Protein AF-A0A929JQH7-F1 (afdb_monomer_lite)

Radius of gyration: 9.55 Å; chains: 1; bounding box: 21×12×24 Å

Foldseek 3Di:
DAAEFEDDPVCQVVRVVVVVVCVVVVPHHYHYPDPPD

Structure (mmCIF, N/CA/C/O backbone):
data_AF-A0A929JQH7-F1
#
_entry.id   AF-A0A929JQH7-F1
#
loop_
_atom_site.group_PDB
_atom_site.id
_atom_si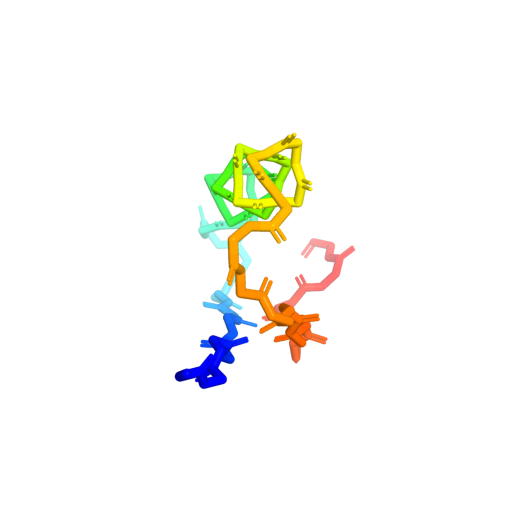te.type_symbol
_atom_site.label_atom_id
_atom_site.label_alt_id
_atom_site.label_comp_id
_atom_site.label_asym_id
_atom_site.label_entity_id
_atom_site.label_seq_id
_atom_site.pdbx_PDB_ins_code
_atom_site.Cartn_x
_atom_site.Cartn_y
_atom_site.Cartn_z
_atom_site.occupancy
_atom_site.B_iso_or_equiv
_atom_site.auth_seq_id
_atom_site.auth_comp_id
_atom_site.auth_asym_id
_atom_site.auth_atom_id
_atom_site.pdbx_PDB_model_num
ATOM 1 N N . MET A 1 1 ? -8.382 -9.388 11.425 1.00 82.69 1 MET A N 1
ATOM 2 C CA . MET A 1 1 ? -7.480 -10.054 10.460 1.00 82.69 1 MET A CA 1
ATOM 3 C C . MET A 1 1 ? -6.544 -8.998 9.908 1.00 82.69 1 MET A C 1
ATOM 5 O O . MET A 1 1 ? -7.008 -7.887 9.707 1.00 82.69 1 MET A O 1
ATOM 9 N N . ASN A 1 2 ? -5.265 -9.311 9.713 1.00 92.88 2 ASN A N 1
ATOM 10 C CA . ASN A 1 2 ? -4.309 -8.371 9.125 1.00 92.88 2 ASN A CA 1
ATOM 11 C C . ASN A 1 2 ? -4.031 -8.811 7.692 1.00 92.88 2 ASN A C 1
ATOM 13 O O . ASN A 1 2 ? -3.716 -9.983 7.476 1.00 92.88 2 ASN A O 1
ATOM 17 N N . VAL A 1 3 ? -4.167 -7.897 6.733 1.00 95.81 3 VAL A N 1
ATOM 18 C CA . VAL A 1 3 ? -3.928 -8.197 5.320 1.00 95.81 3 VAL A CA 1
ATOM 19 C C . VAL A 1 3 ? -2.552 -7.676 4.937 1.00 95.81 3 VAL A C 1
ATOM 21 O O . VAL A 1 3 ? -2.301 -6.474 4.979 1.00 95.81 3 VAL A O 1
ATOM 24 N N . ILE A 1 4 ? -1.664 -8.593 4.564 1.00 97.12 4 ILE A N 1
ATOM 25 C CA . ILE A 1 4 ? -0.363 -8.270 3.978 1.00 97.12 4 ILE A CA 1
ATOM 26 C C . ILE A 1 4 ? -0.474 -8.523 2.481 1.00 97.12 4 ILE A C 1
ATOM 28 O O . ILE A 1 4 ? -0.924 -9.589 2.062 1.00 97.12 4 ILE A O 1
ATOM 32 N N . ILE A 1 5 ? -0.092 -7.532 1.689 1.00 96.62 5 ILE A N 1
ATOM 33 C CA . ILE A 1 5 ? -0.265 -7.523 0.241 1.00 96.62 5 ILE A CA 1
ATOM 34 C C . ILE A 1 5 ? 1.059 -7.146 -0.411 1.00 96.62 5 ILE A C 1
ATOM 36 O O . ILE A 1 5 ? 1.765 -6.250 0.048 1.00 96.62 5 ILE A O 1
ATOM 40 N N . GLY A 1 6 ? 1.376 -7.850 -1.490 1.00 97.12 6 GLY A N 1
ATOM 41 C CA . GLY A 1 6 ? 2.491 -7.531 -2.354 1.00 97.12 6 GLY A CA 1
ATOM 42 C C . GLY A 1 6 ? 2.361 -8.195 -3.718 1.00 97.12 6 GLY A C 1
ATOM 43 O O . GLY A 1 6 ? 1.540 -9.096 -3.902 1.00 97.12 6 GLY A O 1
ATOM 44 N N . SER A 1 7 ? 3.157 -7.734 -4.672 1.00 97.56 7 SER A N 1
ATOM 45 C CA . SER A 1 7 ? 3.220 -8.257 -6.034 1.00 97.56 7 SER A CA 1
ATOM 46 C C . SER A 1 7 ? 4.635 -8.169 -6.591 1.00 97.56 7 SER A C 1
ATOM 48 O O . SER A 1 7 ? 5.481 -7.441 -6.076 1.00 97.56 7 SER A O 1
ATOM 50 N N . ASP A 1 8 ? 4.876 -8.875 -7.690 1.00 96.88 8 ASP A N 1
ATOM 51 C CA . ASP A 1 8 ? 5.977 -8.538 -8.586 1.00 96.88 8 ASP A CA 1
ATOM 52 C C . ASP A 1 8 ? 5.611 -7.325 -9.470 1.00 96.88 8 ASP A C 1
ATOM 54 O O . ASP A 1 8 ? 4.532 -6.737 -9.338 1.00 96.88 8 ASP A O 1
ATOM 58 N N . HIS A 1 9 ? 6.525 -6.946 -10.369 1.00 96.56 9 HIS A N 1
ATOM 59 C CA . HIS A 1 9 ? 6.338 -5.824 -11.295 1.00 96.56 9 HIS A CA 1
ATOM 60 C C . HIS A 1 9 ? 5.118 -6.006 -12.214 1.00 96.56 9 HIS A C 1
ATOM 62 O O . HIS A 1 9 ? 4.453 -5.032 -12.545 1.00 96.56 9 HIS A O 1
ATOM 68 N N . ALA A 1 10 ? 4.788 -7.238 -12.618 1.00 97.12 10 ALA A N 1
ATOM 69 C CA . ALA A 1 10 ? 3.654 -7.485 -13.510 1.00 97.12 10 ALA A CA 1
ATOM 70 C C . ALA A 1 10 ? 2.306 -7.330 -12.788 1.00 97.12 10 ALA A C 1
ATOM 72 O O . ALA A 1 10 ? 1.296 -7.020 -13.417 1.00 97.12 10 ALA A O 1
ATOM 73 N N . GLY A 1 11 ? 2.283 -7.539 -11.470 1.00 96.62 11 GLY A N 1
ATOM 74 C CA . GLY A 1 11 ? 1.088 -7.403 -10.641 1.00 96.62 11 GLY A CA 1
ATOM 75 C C . GLY A 1 11 ? 0.878 -6.029 -10.000 1.00 96.62 11 GLY A C 1
ATOM 76 O O . GLY A 1 11 ? -0.082 -5.892 -9.242 1.00 96.62 11 GLY A O 1
ATOM 77 N N . PHE A 1 12 ? 1.741 -5.039 -10.260 1.00 97.56 12 PHE A N 1
ATOM 78 C CA . PHE A 1 12 ? 1.728 -3.749 -9.557 1.00 97.56 12 PHE A CA 1
ATOM 79 C C . PHE A 1 12 ? 0.373 -3.031 -9.640 1.00 97.56 12 PHE A C 1
ATOM 81 O O . PHE A 1 12 ? -0.218 -2.721 -8.605 1.00 97.56 12 PHE A O 1
ATOM 88 N N . ASP A 1 13 ? -0.166 -2.850 -10.848 1.00 97.62 13 ASP A N 1
ATOM 89 C CA . ASP A 1 13 ? -1.427 -2.123 -11.049 1.00 97.62 13 ASP A CA 1
ATOM 90 C C . ASP A 1 13 ? -2.599 -2.798 -10.322 1.00 97.62 13 ASP A C 1
ATOM 92 O O . ASP A 1 13 ? -3.393 -2.153 -9.635 1.00 97.62 13 ASP A O 1
ATOM 96 N N . LEU A 1 14 ? -2.681 -4.130 -10.408 1.00 98.00 14 LEU A N 1
ATOM 97 C CA . LEU A 1 14 ? -3.724 -4.896 -9.729 1.00 98.00 14 LEU A CA 1
ATOM 98 C C . LEU A 1 14 ? -3.574 -4.823 -8.204 1.00 98.00 14 LEU A C 1
ATOM 100 O O . LEU A 1 14 ? -4.568 -4.697 -7.486 1.00 98.00 14 LEU A O 1
ATOM 104 N N . LYS A 1 15 ? -2.339 -4.886 -7.697 1.00 97.75 15 LYS A N 1
ATOM 105 C CA . LYS A 1 15 ? -2.039 -4.750 -6.270 1.00 97.75 15 LYS A CA 1
ATOM 106 C C . LYS A 1 15 ? -2.507 -3.389 -5.744 1.00 97.75 15 LYS A C 1
ATOM 108 O O . LYS A 1 15 ? -3.142 -3.340 -4.690 1.00 97.75 15 LYS A O 1
ATOM 113 N N . GLU A 1 16 ? -2.253 -2.301 -6.470 1.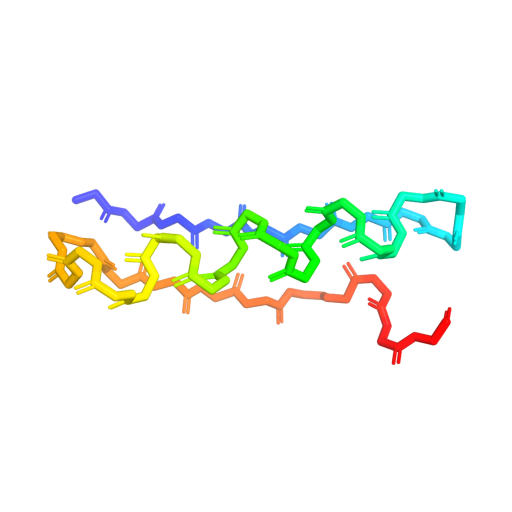00 97.94 16 GLU A N 1
ATOM 114 C CA . GLU A 1 16 ? -2.699 -0.958 -6.075 1.00 97.94 16 GLU A CA 1
ATOM 115 C C . GLU A 1 16 ? -4.234 -0.833 -6.052 1.00 97.94 16 GLU A C 1
ATOM 117 O O . GLU A 1 16 ? -4.788 -0.308 -5.082 1.00 97.94 16 GLU A O 1
ATOM 122 N N . GLU A 1 17 ? -4.942 -1.389 -7.040 1.00 98.06 17 GLU A N 1
ATOM 123 C CA . GLU A 1 17 ? -6.416 -1.383 -7.070 1.00 98.06 17 GLU A CA 1
ATOM 124 C C . GLU A 1 17 ? -7.035 -2.203 -5.922 1.00 98.06 17 GLU A C 1
ATOM 126 O O . GLU A 1 17 ? -8.016 -1.781 -5.292 1.00 98.06 17 GLU A O 1
ATOM 131 N N . ILE A 1 18 ? -6.444 -3.360 -5.602 1.00 96.62 18 ILE A N 1
ATOM 132 C CA . ILE A 1 18 ? -6.857 -4.184 -4.457 1.00 96.62 18 ILE A CA 1
ATOM 133 C C . ILE A 1 18 ? -6.593 -3.435 -3.149 1.00 96.62 18 ILE A C 1
ATOM 135 O O . ILE A 1 18 ? -7.483 -3.377 -2.297 1.00 96.62 18 ILE A O 1
ATOM 139 N N . LYS A 1 19 ? -5.409 -2.826 -2.989 1.00 96.88 19 LYS A N 1
ATOM 140 C CA . LYS A 1 19 ? -5.068 -2.013 -1.814 1.00 96.88 19 LYS A CA 1
ATOM 141 C C . LYS A 1 19 ? -6.091 -0.899 -1.614 1.00 96.88 19 LYS A C 1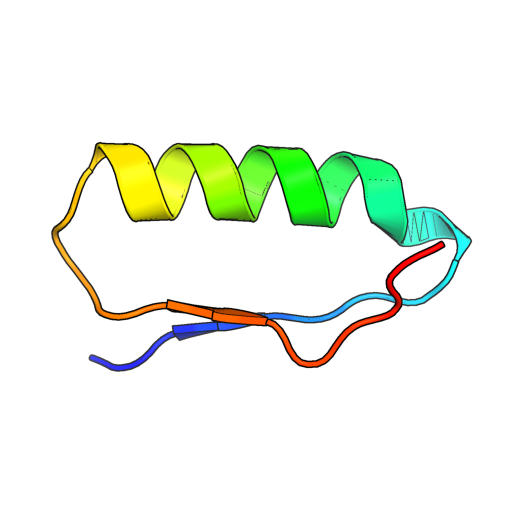
ATOM 143 O O . LYS A 1 19 ? -6.642 -0.800 -0.520 1.00 96.88 19 LYS A O 1
ATOM 148 N N . ARG A 1 20 ? -6.403 -0.124 -2.662 1.00 97.19 20 ARG A N 1
ATOM 149 C CA . ARG A 1 20 ? -7.415 0.944 -2.600 1.00 97.19 20 ARG A CA 1
ATOM 150 C C . ARG A 1 20 ? -8.758 0.398 -2.119 1.00 97.19 20 ARG A C 1
ATOM 152 O O . ARG A 1 20 ? -9.297 0.892 -1.135 1.00 97.19 20 ARG A O 1
ATOM 159 N N . SER A 1 21 ? -9.240 -0.672 -2.750 1.00 97.06 21 SER A N 1
ATOM 160 C CA . SER A 1 21 ? -10.529 -1.289 -2.412 1.00 97.06 21 SER A CA 1
ATOM 161 C C . SER A 1 21 ? -10.592 -1.792 -0.964 1.00 97.06 21 SER A C 1
ATOM 163 O O . SER A 1 21 ? -11.631 -1.692 -0.312 1.00 97.06 21 SER A O 1
ATOM 165 N N . LEU A 1 22 ? -9.497 -2.358 -0.446 1.00 95.12 22 LEU A N 1
ATOM 166 C CA . LEU A 1 22 ? -9.414 -2.838 0.936 1.00 95.12 22 LEU A CA 1
ATOM 167 C C . LEU A 1 22 ? -9.350 -1.680 1.939 1.00 95.12 22 LEU A C 1
ATOM 169 O O . LEU A 1 22 ? -10.017 -1.730 2.971 1.00 95.12 22 LEU A O 1
ATOM 173 N N . THR A 1 23 ? -8.582 -0.631 1.632 1.00 94.44 23 THR A N 1
ATOM 174 C CA . THR A 1 23 ? -8.462 0.555 2.488 1.00 94.44 23 THR A CA 1
ATOM 175 C C . THR A 1 23 ? -9.764 1.354 2.544 1.00 94.44 23 THR A C 1
ATOM 177 O O . THR A 1 23 ? -10.158 1.761 3.632 1.00 94.44 23 THR A O 1
ATOM 180 N N . GLU A 1 24 ? -10.472 1.526 1.424 1.00 96.25 24 GLU A N 1
ATOM 181 C CA . GLU A 1 24 ? -11.769 2.224 1.372 1.00 96.25 24 GLU A CA 1
ATOM 182 C C . GLU A 1 24 ? -12.843 1.538 2.223 1.00 96.25 24 GLU A C 1
ATOM 184 O O . GLU A 1 24 ? -13.655 2.208 2.860 1.00 96.25 24 GLU A O 1
ATOM 189 N N . LYS A 1 25 ? -12.836 0.201 2.271 1.00 93.31 25 LYS A N 1
ATOM 190 C CA . LYS A 1 25 ? -13.748 -0.564 3.132 1.00 93.31 25 LYS A CA 1
ATOM 191 C C . LYS A 1 25 ? -13.419 -0.414 4.617 1.00 93.31 25 LYS A C 1
ATOM 193 O O . LYS A 1 25 ? -14.317 -0.539 5.442 1.00 93.31 25 LYS A O 1
ATOM 198 N N . GLY A 1 26 ? -12.148 -0.196 4.962 1.00 90.69 26 GLY A N 1
ATOM 199 C CA . GLY A 1 26 ? -11.694 0.046 6.337 1.00 90.69 26 GLY A CA 1
ATOM 200 C C . GLY A 1 26 ? -11.887 -1.122 7.315 1.00 90.69 26 GLY A C 1
ATOM 201 O O . GLY A 1 26 ? -11.685 -0.952 8.513 1.00 90.69 26 GLY A O 1
ATOM 202 N N . GLU A 1 27 ? -12.279 -2.303 6.829 1.00 93.88 27 GLU A N 1
ATOM 203 C CA . GLU A 1 27 ? -12.638 -3.457 7.665 1.00 93.88 27 GLU A CA 1
ATOM 204 C C . GLU A 1 27 ? -11.408 -4.123 8.301 1.00 93.88 27 GLU A C 1
ATOM 206 O O . GLU A 1 27 ? -11.478 -4.671 9.403 1.00 93.88 27 GLU A O 1
ATOM 211 N N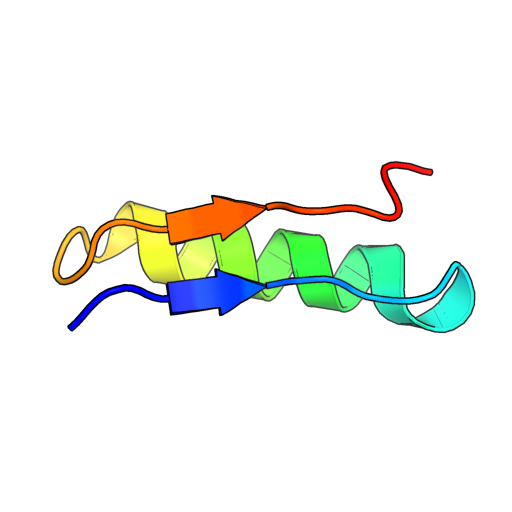 . TYR A 1 28 ? -10.260 -4.046 7.622 1.00 93.62 28 TYR A N 1
ATOM 212 C CA . TYR A 1 28 ? -9.015 -4.673 8.049 1.00 93.62 28 TYR A CA 1
ATOM 213 C C . TYR A 1 28 ? -7.821 -3.734 7.847 1.00 93.62 28 TYR A C 1
ATOM 215 O O . TYR A 1 28 ? -7.755 -3.040 6.831 1.00 93.62 28 TYR A O 1
ATOM 223 N N . PRO A 1 29 ? -6.835 -3.736 8.761 1.00 94.62 29 PRO A N 1
ATOM 224 C CA . PRO A 1 29 ? -5.559 -3.076 8.523 1.00 94.62 29 PRO A CA 1
ATOM 225 C C . PRO A 1 29 ? -4.809 -3.753 7.365 1.00 94.62 29 PRO A C 1
ATOM 227 O O . PRO A 1 29 ? -4.690 -4.984 7.316 1.00 94.62 29 PRO A O 1
ATOM 230 N N . VAL A 1 30 ? -4.293 -2.928 6.448 1.00 96.94 30 VAL A N 1
ATOM 231 C CA . VAL A 1 30 ? -3.583 -3.346 5.231 1.00 96.94 30 VAL A CA 1
ATOM 232 C C . VAL A 1 30 ? -2.120 -2.913 5.313 1.00 96.94 30 VAL A C 1
ATOM 234 O O . VAL A 1 30 ? -1.829 -1.753 5.596 1.00 96.94 30 VAL A O 1
ATOM 237 N N . THR A 1 31 ? -1.192 -3.833 5.056 1.00 97.50 31 THR A N 1
ATOM 238 C CA . THR A 1 31 ? 0.251 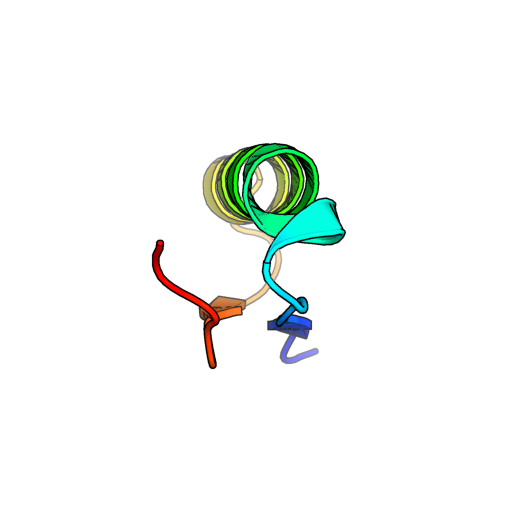-3.562 4.958 1.00 97.50 31 THR A CA 1
ATOM 239 C C . THR A 1 31 ? 0.751 -3.944 3.567 1.00 97.50 31 THR A C 1
ATOM 241 O O . THR A 1 31 ? 0.697 -5.112 3.186 1.00 97.50 31 THR A O 1
ATOM 244 N N . ASP A 1 32 ? 1.230 -2.955 2.814 1.00 97.19 32 ASP A N 1
ATOM 245 C CA . ASP A 1 32 ? 1.814 -3.123 1.480 1.00 97.19 32 ASP A CA 1
ATOM 246 C C . ASP A 1 32 ? 3.325 -3.357 1.601 1.00 97.19 32 ASP A C 1
ATOM 248 O O . ASP A 1 32 ? 4.051 -2.495 2.098 1.00 97.19 32 ASP A O 1
ATOM 252 N N . MET A 1 33 ? 3.788 -4.528 1.168 1.00 97.56 33 MET A N 1
ATOM 253 C CA . MET A 1 33 ? 5.202 -4.925 1.193 1.00 97.56 33 MET A CA 1
ATOM 254 C C . MET A 1 33 ? 5.884 -4.762 -0.177 1.00 97.56 33 MET A C 1
ATOM 256 O O . MET A 1 33 ? 7.017 -5.208 -0.353 1.00 97.56 33 MET A O 1
ATOM 260 N N . GLY A 1 34 ? 5.220 -4.103 -1.131 1.00 94.31 34 GLY A N 1
ATOM 261 C CA . GLY A 1 34 ? 5.725 -3.854 -2.479 1.00 94.31 34 GLY A CA 1
ATOM 262 C C . GLY A 1 34 ? 5.404 -4.988 -3.456 1.00 94.31 34 GLY A C 1
ATOM 263 O O . GLY A 1 34 ? 4.697 -5.926 -3.123 1.00 94.31 34 GLY A O 1
ATOM 264 N N . THR A 1 35 ? 5.885 -4.968 -4.691 1.00 94.25 35 THR A N 1
ATOM 265 C CA . THR A 1 35 ? 6.689 -3.931 -5.346 1.00 94.25 35 THR A CA 1
ATOM 266 C C . THR A 1 35 ? 5.954 -2.584 -5.432 1.00 94.25 35 THR A C 1
ATOM 268 O O . THR A 1 35 ? 4.726 -2.533 -5.408 1.00 94.25 35 THR A O 1
ATOM 271 N N . PHE A 1 36 ? 6.702 -1.478 -5.468 1.00 94.31 36 PHE A N 1
ATOM 272 C CA . PHE A 1 36 ? 6.170 -0.104 -5.470 1.00 94.31 36 PHE A CA 1
ATOM 273 C C . PHE A 1 36 ? 6.279 0.602 -6.835 1.00 94.31 36 PHE A C 1
ATOM 275 O O . PHE A 1 36 ? 6.038 1.806 -6.910 1.00 94.31 36 PHE A O 1
ATOM 282 N N . SER A 1 37 ? 6.687 -0.129 -7.876 1.00 86.62 37 SER A N 1
ATOM 283 C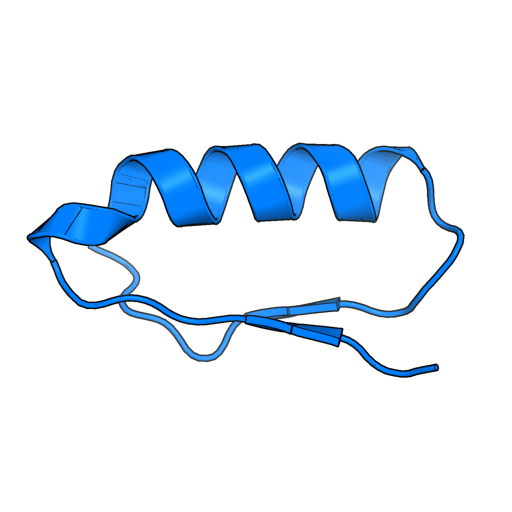 CA . SER A 1 37 ? 6.975 0.379 -9.222 1.00 86.62 37 SER A CA 1
ATOM 284 C C . SER A 1 37 ? 6.839 -0.687 -10.298 1.00 86.62 37 SER A C 1
ATOM 286 O O . SER A 1 37 ? 7.362 -1.795 -10.047 1.00 86.62 37 SER A O 1
#

Sequence (37 aa):
MNVIIGSDHAGFDLKEEIKRSLTEKGEYPVTDMGTFS

pLDDT: mean 95.47, std 3.13, range [82.69, 98.06]

Secondary structure (DSSP, 8-state):
--EEE---GGGHHHHHHHHHHHHHH-SS-EEE-----